Protein AF-A0A2W6D2Q2-F1 (afdb_monomer_lite)

Foldseek 3Di:
DDDDDDADDLDAPDPPGDCVVPDDPCPNVVRVVVDVVVVVVVVCVVVVNDDPVRVVVVVVVVVVVVVVVVVVVVPDDDDDPLCVLPPPDPDHDPVSVVVSVVVVVVVVVVVVVPPDDDDDD

Radius of gyration: 25.7 Å; chains: 1; bounding box: 46×57×58 Å

Sequence (121 aa):
VLIEACTYRMDAHTTSDDPTRYQVAGALEEWKLKDPLERVRVHLVREGLAESEFFDGLAAEADELAVRLRNYCISMPAPGPERIFSNVYAESTPALESARDDSLAYHASFTDVGSTPGSRH

Structure (mmCIF, N/CA/C/O backbone):
data_AF-A0A2W6D2Q2-F1
#
_entry.id   AF-A0A2W6D2Q2-F1
#
loop_
_atom_site.group_PDB
_atom_site.id
_atom_site.type_symbol
_atom_site.label_atom_id
_atom_site.label_alt_id
_atom_site.label_comp_id
_atom_site.label_asym_id
_atom_site.label_entity_id
_atom_site.label_seq_id
_atom_site.pdbx_PDB_ins_code
_atom_site.Cartn_x
_atom_site.Cartn_y
_atom_site.Cartn_z
_atom_site.occupancy
_atom_site.B_iso_or_equiv
_atom_site.auth_seq_id
_atom_site.auth_comp_id
_atom_site.auth_asym_id
_atom_site.auth_atom_id
_atom_site.pdbx_PDB_model_num
ATOM 1 N N . VAL A 1 1 ? 4.282 25.232 8.583 1.00 88.12 1 VAL A N 1
ATOM 2 C CA . VAL A 1 1 ? 3.754 24.509 9.765 1.00 88.12 1 VAL A CA 1
ATOM 3 C C . VAL A 1 1 ? 4.069 23.039 9.576 1.00 88.12 1 VAL A C 1
ATOM 5 O O . VAL A 1 1 ? 3.896 22.562 8.463 1.00 88.12 1 VAL A O 1
ATOM 8 N N . LEU A 1 2 ? 4.570 22.365 10.610 1.00 96.44 2 LEU A N 1
ATOM 9 C CA . LEU A 1 2 ? 4.762 20.913 10.630 1.00 96.44 2 LEU A CA 1
ATOM 10 C C . LEU A 1 2 ? 3.682 20.303 11.528 1.00 96.44 2 LEU A C 1
ATOM 12 O O . LEU A 1 2 ? 3.405 20.855 12.591 1.00 96.44 2 LEU A O 1
ATOM 16 N N . ILE A 1 3 ? 3.087 19.191 11.098 1.00 97.19 3 ILE A N 1
ATOM 17 C CA . ILE A 1 3 ? 2.145 18.402 11.896 1.00 97.19 3 ILE A CA 1
ATOM 18 C C . ILE A 1 3 ? 2.723 16.995 12.021 1.00 97.19 3 ILE A C 1
ATOM 20 O O . ILE A 1 3 ? 3.038 16.373 11.009 1.00 97.19 3 ILE A O 1
ATOM 24 N N . GLU A 1 4 ? 2.842 16.503 13.250 1.00 98.00 4 GLU A N 1
ATOM 25 C CA . GLU A 1 4 ? 3.222 15.123 13.542 1.00 98.00 4 GLU A CA 1
ATOM 26 C C . GLU A 1 4 ? 1.988 14.347 14.016 1.00 98.00 4 GLU A C 1
ATOM 28 O O . GLU A 1 4 ? 1.336 14.728 14.988 1.00 98.00 4 GLU A O 1
ATOM 33 N N . ALA A 1 5 ? 1.656 13.266 13.310 1.00 96.81 5 ALA A N 1
ATOM 34 C CA . ALA A 1 5 ? 0.568 12.368 13.672 1.00 96.81 5 ALA A CA 1
ATOM 35 C C . ALA A 1 5 ? 1.139 11.090 14.296 1.00 96.81 5 ALA A C 1
ATOM 37 O O . ALA A 1 5 ? 1.602 10.193 13.591 1.00 96.81 5 ALA A O 1
ATOM 38 N N . CYS A 1 6 ? 1.093 11.002 15.623 1.00 96.00 6 CYS A N 1
ATOM 39 C CA . CYS A 1 6 ? 1.532 9.817 16.353 1.00 96.00 6 CYS A CA 1
ATOM 40 C C . CYS A 1 6 ? 0.531 8.670 16.150 1.00 96.00 6 CYS A C 1
ATOM 42 O O . CYS A 1 6 ? -0.571 8.695 16.699 1.00 96.00 6 CYS A O 1
ATOM 44 N N . THR A 1 7 ? 0.921 7.670 15.362 1.00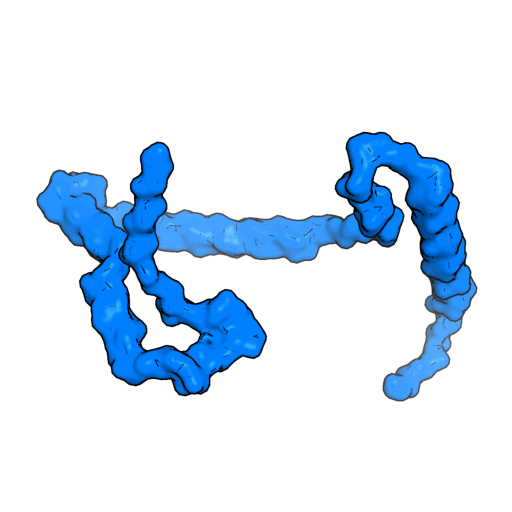 95.88 7 THR A N 1
ATOM 45 C CA . THR A 1 7 ? 0.108 6.492 15.027 1.00 95.88 7 THR A CA 1
ATOM 46 C C . THR A 1 7 ? 0.917 5.203 15.180 1.00 95.88 7 THR A C 1
ATOM 48 O O . THR A 1 7 ? 2.113 5.241 15.478 1.00 95.88 7 THR A O 1
ATOM 51 N N . TYR A 1 8 ? 0.269 4.062 14.961 1.00 94.62 8 TYR A N 1
ATOM 52 C CA . TYR A 1 8 ? 0.881 2.743 15.029 1.00 94.62 8 TYR A CA 1
ATOM 53 C C . TYR A 1 8 ? 0.522 1.896 13.816 1.00 94.62 8 TYR A C 1
ATOM 55 O O . TYR A 1 8 ? -0.623 1.879 13.365 1.00 94.62 8 TYR A O 1
ATOM 63 N N . ARG A 1 9 ? 1.513 1.172 13.292 1.00 94.38 9 ARG A N 1
ATOM 64 C CA . ARG A 1 9 ? 1.309 0.192 12.226 1.00 94.38 9 ARG A CA 1
ATOM 65 C C . ARG A 1 9 ? 0.936 -1.138 12.872 1.00 94.38 9 ARG A C 1
ATOM 67 O O . ARG A 1 9 ? 1.782 -1.768 13.499 1.00 94.38 9 ARG A O 1
ATOM 74 N N . MET A 1 10 ? -0.329 -1.525 12.735 1.00 92.69 10 MET A N 1
ATOM 75 C CA . MET A 1 10 ? -0.863 -2.734 13.371 1.00 92.69 10 MET A CA 1
ATOM 76 C C . MET A 1 10 ? -0.265 -4.019 12.784 1.00 92.69 10 MET A C 1
ATOM 78 O O . MET A 1 10 ? -0.047 -4.977 13.518 1.00 92.69 10 MET A O 1
ATOM 82 N N . ASP A 1 11 ? 0.053 -4.011 11.489 1.00 91.94 11 ASP A N 1
ATOM 83 C CA . ASP A 1 11 ? 0.623 -5.153 10.775 1.00 91.94 11 ASP A CA 1
ATOM 84 C C . ASP A 1 11 ? 2.150 -5.059 10.593 1.00 91.94 11 ASP A C 1
ATOM 86 O O . ASP A 1 11 ? 2.816 -4.079 10.960 1.00 91.94 11 ASP A O 1
ATOM 90 N N . ALA A 1 12 ? 2.719 -6.103 9.989 1.00 93.50 12 ALA A N 1
ATOM 91 C CA . ALA A 1 12 ? 4.106 -6.138 9.539 1.00 93.50 12 ALA A CA 1
ATOM 92 C C . ALA A 1 12 ? 4.443 -4.970 8.591 1.00 93.50 12 ALA A C 1
ATOM 94 O O . ALA A 1 12 ? 3.566 -4.304 8.037 1.00 93.50 12 ALA A O 1
ATOM 95 N N . HIS A 1 13 ? 5.736 -4.699 8.389 1.00 94.62 13 HIS A N 1
ATOM 96 C CA . HIS A 1 13 ? 6.159 -3.605 7.508 1.00 94.62 13 HIS A CA 1
ATOM 97 C C . HIS A 1 13 ? 5.724 -3.819 6.066 1.00 94.62 13 HIS A C 1
ATOM 99 O O . HIS A 1 13 ? 5.326 -2.873 5.389 1.00 94.62 13 HIS A O 1
ATOM 105 N N . THR A 1 14 ? 5.816 -5.068 5.628 1.00 95.31 14 THR A N 1
ATOM 106 C CA . THR A 1 14 ? 5.431 -5.560 4.311 1.00 95.31 14 THR A CA 1
ATOM 107 C C . THR A 1 14 ? 5.064 -7.037 4.443 1.00 95.31 14 THR A C 1
ATOM 109 O O . THR A 1 14 ? 5.266 -7.641 5.494 1.00 95.31 14 THR A O 1
ATOM 112 N N . THR A 1 15 ? 4.587 -7.650 3.364 1.00 95.12 15 THR A N 1
ATOM 113 C CA . THR A 1 15 ? 4.287 -9.089 3.322 1.00 95.12 15 THR A CA 1
ATOM 114 C C . THR A 1 15 ? 5.514 -9.990 3.493 1.00 95.12 15 THR A C 1
ATOM 116 O O . THR A 1 15 ? 5.356 -11.158 3.831 1.00 95.12 15 THR A O 1
ATOM 119 N N . SER A 1 16 ? 6.724 -9.469 3.273 1.00 95.44 16 SER A N 1
ATOM 120 C CA . SER A 1 16 ? 7.985 -10.210 3.424 1.00 95.44 16 SER A CA 1
ATOM 121 C C . SER A 1 16 ? 8.649 -10.010 4.790 1.00 95.44 16 SER A C 1
ATOM 123 O O . SER A 1 16 ? 9.757 -10.498 5.008 1.00 95.44 16 SER A O 1
ATOM 125 N N . ASP A 1 17 ? 8.023 -9.244 5.682 1.00 95.19 17 ASP A N 1
ATOM 126 C CA . ASP A 1 17 ? 8.586 -8.858 6.972 1.00 95.19 17 ASP A CA 1
ATOM 127 C C . ASP A 1 17 ? 8.035 -9.715 8.120 1.00 95.19 17 ASP A C 1
ATOM 129 O O . ASP A 1 17 ? 6.858 -10.069 8.137 1.00 95.19 17 ASP A O 1
ATOM 133 N N . ASP A 1 18 ? 8.895 -10.004 9.099 1.00 93.19 18 ASP A N 1
ATOM 134 C CA . ASP A 1 18 ? 8.530 -10.691 10.339 1.00 93.19 18 ASP A CA 1
ATOM 135 C C . ASP A 1 18 ? 8.712 -9.737 11.532 1.00 93.19 18 ASP A C 1
ATOM 137 O O . ASP A 1 18 ? 9.838 -9.548 12.018 1.00 93.19 18 ASP A O 1
ATOM 141 N N . PRO A 1 19 ? 7.615 -9.143 12.034 1.00 89.69 19 PRO A N 1
ATOM 142 C CA . PRO A 1 19 ? 7.683 -8.153 13.095 1.00 89.69 19 PRO A CA 1
ATOM 143 C C . PRO A 1 19 ? 8.053 -8.758 14.450 1.00 89.69 19 PRO A C 1
ATOM 145 O O . PRO A 1 19 ? 8.540 -8.038 15.324 1.00 89.69 19 PRO A O 1
ATOM 148 N N . THR A 1 20 ? 7.914 -10.076 14.637 1.00 88.31 20 THR A N 1
ATOM 149 C CA . THR A 1 20 ? 8.237 -10.737 15.915 1.00 88.31 20 THR A CA 1
ATOM 150 C C . THR A 1 20 ? 9.718 -10.619 16.286 1.00 88.31 20 THR A C 1
ATOM 152 O O . THR A 1 20 ? 10.087 -10.748 17.451 1.00 88.31 20 THR A O 1
ATOM 155 N N . ARG A 1 21 ? 10.572 -10.302 15.307 1.00 91.88 21 ARG A N 1
ATOM 156 C CA . ARG A 1 21 ? 12.015 -10.110 15.482 1.00 91.88 21 ARG A CA 1
ATOM 157 C C . ARG A 1 21 ? 12.386 -8.812 16.197 1.00 91.88 21 ARG A C 1
ATOM 159 O O . ARG A 1 21 ? 13.501 -8.713 16.704 1.00 91.88 21 ARG A O 1
ATOM 166 N N . TYR A 1 22 ? 11.517 -7.804 16.174 1.00 90.19 22 TYR A N 1
ATOM 167 C CA . TYR A 1 22 ? 11.857 -6.454 16.639 1.00 90.19 22 TYR A CA 1
ATOM 168 C C . TYR A 1 22 ? 10.722 -5.731 17.372 1.00 90.19 22 TYR A C 1
ATOM 170 O O . TYR A 1 22 ? 10.965 -4.716 18.025 1.00 90.19 22 TYR A O 1
ATOM 178 N N . GLN A 1 23 ? 9.486 -6.217 17.279 1.00 86.69 23 GLN A N 1
ATOM 179 C CA . GLN A 1 23 ? 8.353 -5.613 17.960 1.00 86.69 23 GLN A CA 1
ATOM 180 C C . GLN A 1 23 ? 8.337 -6.029 19.431 1.00 86.69 23 GLN A C 1
ATOM 182 O O . GLN A 1 23 ? 8.395 -7.208 19.777 1.00 86.69 23 GLN A O 1
ATOM 187 N N . VAL A 1 24 ? 8.244 -5.034 20.312 1.00 86.44 24 VAL A N 1
ATOM 188 C CA . VAL A 1 24 ? 8.151 -5.259 21.755 1.00 86.44 24 VAL A CA 1
ATOM 189 C C . VAL A 1 24 ? 6.840 -5.975 22.075 1.00 86.44 24 VAL A C 1
ATOM 191 O O . VAL A 1 24 ? 5.766 -5.558 21.631 1.00 86.44 24 VAL A O 1
ATOM 194 N N . ALA A 1 25 ? 6.927 -7.037 22.876 1.00 80.25 25 ALA A N 1
ATOM 195 C CA . ALA A 1 25 ? 5.760 -7.773 23.341 1.00 80.25 25 ALA A CA 1
ATOM 196 C C . ALA A 1 25 ? 4.763 -6.831 24.042 1.00 80.25 25 ALA A C 1
ATOM 198 O O . ALA A 1 25 ? 5.139 -6.045 24.909 1.00 80.25 25 ALA A O 1
ATOM 199 N N . GLY A 1 26 ? 3.488 -6.905 23.656 1.00 84.31 26 GLY A N 1
ATOM 200 C CA . GLY A 1 26 ? 2.407 -6.112 24.252 1.00 84.31 26 GLY A CA 1
ATOM 201 C C . GLY A 1 26 ? 2.195 -4.717 23.655 1.00 84.31 26 GLY A C 1
ATOM 202 O O . GLY A 1 26 ? 1.126 -4.149 23.866 1.00 84.31 26 GLY A O 1
ATOM 203 N N . ALA A 1 27 ? 3.125 -4.189 22.848 1.00 88.88 27 ALA A N 1
ATOM 204 C CA . ALA A 1 27 ? 2.934 -2.889 22.196 1.00 88.88 27 ALA A CA 1
ATOM 205 C C . ALA A 1 27 ? 1.698 -2.888 21.279 1.00 88.88 27 ALA A C 1
ATOM 207 O O . ALA A 1 27 ? 0.906 -1.953 21.302 1.00 88.88 27 ALA A O 1
ATOM 208 N N . LEU A 1 28 ? 1.487 -3.967 20.520 1.00 90.50 28 LEU A N 1
ATOM 209 C CA . LEU A 1 28 ? 0.318 -4.099 19.651 1.00 90.50 28 LEU A CA 1
ATOM 210 C C . LEU A 1 28 ? -1.001 -4.012 20.434 1.00 90.50 28 LEU A C 1
ATOM 212 O O . LEU A 1 28 ? -1.921 -3.318 20.013 1.00 90.50 28 LEU A O 1
ATOM 216 N N . GLU A 1 29 ? -1.084 -4.685 21.582 1.00 92.00 29 GLU A N 1
ATOM 217 C CA . GLU A 1 29 ? -2.295 -4.703 22.408 1.00 92.00 29 GLU A CA 1
ATOM 218 C C . GLU A 1 29 ? -2.600 -3.326 23.005 1.00 92.00 29 GLU A C 1
ATOM 220 O O . GLU A 1 29 ? -3.755 -2.906 23.021 1.00 92.00 29 GLU A O 1
ATOM 225 N N . GLU A 1 30 ? -1.575 -2.577 23.424 1.00 93.88 30 GLU A N 1
ATOM 226 C CA . GLU A 1 30 ? -1.755 -1.196 23.885 1.00 93.88 30 GLU A CA 1
ATOM 227 C C . GLU A 1 30 ? -2.352 -0.307 22.783 1.00 93.88 30 GLU A C 1
ATOM 229 O O . GLU A 1 30 ? -3.230 0.520 23.039 1.00 93.88 30 GLU A O 1
ATOM 234 N N . TRP A 1 31 ? -1.889 -0.480 21.545 1.00 94.81 31 TRP A N 1
ATOM 235 C CA . TRP A 1 31 ? -2.336 0.330 20.417 1.00 94.81 31 TRP A CA 1
ATOM 236 C C . TRP A 1 31 ? -3.693 -0.091 19.854 1.00 94.81 31 TRP A C 1
ATOM 238 O O . TRP A 1 31 ? -4.418 0.780 19.376 1.00 94.81 31 TRP A O 1
ATOM 248 N N . LYS A 1 32 ? -4.108 -1.357 20.006 1.00 93.75 32 LYS A N 1
ATOM 249 C CA . LYS A 1 32 ? -5.491 -1.786 19.710 1.00 93.75 32 LYS A CA 1
ATOM 250 C C . LYS A 1 32 ? -6.524 -0.986 20.507 1.00 93.75 32 LYS A C 1
ATOM 252 O O . LYS A 1 32 ? -7.570 -0.636 19.977 1.00 93.75 32 LYS A O 1
ATOM 257 N N . LEU A 1 33 ? -6.217 -0.626 21.755 1.00 94.81 33 LEU A N 1
ATOM 258 C CA . LEU A 1 33 ? -7.101 0.203 22.590 1.00 94.81 33 LEU A CA 1
ATOM 259 C C . LEU A 1 33 ? -7.203 1.663 22.113 1.00 94.81 33 LEU A C 1
ATOM 261 O O . LEU A 1 33 ? -8.051 2.413 22.594 1.00 94.81 33 LEU A O 1
ATOM 265 N N . LYS A 1 34 ? -6.330 2.082 21.191 1.00 96.25 34 LYS A N 1
ATOM 266 C CA . LYS A 1 34 ? -6.271 3.434 20.619 1.00 96.25 34 LYS A CA 1
ATOM 267 C C . LYS A 1 34 ? -6.768 3.469 19.171 1.00 96.25 34 LYS A C 1
ATOM 269 O O . LYS A 1 34 ? -6.511 4.457 18.483 1.00 96.25 34 LYS A O 1
ATOM 274 N N . ASP A 1 35 ? -7.460 2.421 18.715 1.00 96.94 35 ASP A N 1
ATOM 275 C CA . ASP A 1 35 ? -7.960 2.324 17.345 1.00 96.94 35 ASP A CA 1
ATOM 276 C C . ASP A 1 35 ? -8.839 3.547 16.993 1.00 96.94 35 ASP A C 1
ATOM 278 O O . ASP A 1 35 ? -9.875 3.788 17.631 1.00 96.94 35 ASP A O 1
ATOM 282 N N . PRO A 1 36 ? -8.439 4.359 15.994 1.00 97.19 36 PRO A N 1
ATOM 283 C CA . PRO A 1 36 ? -9.206 5.528 15.595 1.00 97.19 36 PRO A CA 1
ATOM 284 C C . PRO A 1 36 ? -10.577 5.173 15.009 1.00 97.19 36 PRO A C 1
ATOM 286 O O . PRO A 1 36 ? -11.493 5.985 15.155 1.00 97.19 36 PRO A O 1
ATOM 289 N N . LEU A 1 37 ? -10.743 4.002 14.383 1.00 95.81 37 LEU A N 1
ATOM 290 C CA . LEU A 1 37 ? -12.023 3.559 13.826 1.00 95.81 37 LEU A CA 1
ATOM 291 C C . LEU A 1 37 ? -13.025 3.290 14.942 1.00 95.81 37 LEU A C 1
ATOM 293 O O . LEU A 1 37 ? -14.123 3.844 14.927 1.00 95.81 37 LEU A O 1
ATOM 297 N N . GLU A 1 38 ? -12.620 2.528 15.957 1.00 95.94 38 GLU A N 1
ATOM 298 C CA . GLU A 1 38 ? -13.467 2.244 17.116 1.00 95.94 38 GLU A CA 1
ATOM 299 C C . GLU A 1 38 ? -13.822 3.530 17.874 1.00 95.94 38 GLU A C 1
ATOM 301 O O . GLU A 1 38 ? -14.979 3.753 18.243 1.00 95.94 38 GLU A O 1
ATOM 306 N N . ARG A 1 39 ? -12.856 4.445 18.029 1.00 96.94 39 ARG A N 1
ATOM 307 C CA . ARG A 1 39 ? -13.095 5.753 18.656 1.00 96.94 39 ARG A CA 1
ATOM 308 C C . ARG A 1 39 ? -14.155 6.567 17.911 1.00 96.94 39 ARG A C 1
ATOM 310 O O . ARG A 1 39 ? -15.012 7.181 18.549 1.00 96.94 39 ARG A O 1
ATOM 317 N N . VAL A 1 40 ? -14.096 6.597 16.580 1.00 97.38 40 VAL A N 1
ATOM 318 C CA . VAL A 1 40 ? -15.086 7.303 15.752 1.00 97.38 40 VAL A CA 1
ATOM 319 C C . VAL A 1 40 ? -16.436 6.592 15.803 1.00 97.38 40 VAL A C 1
ATOM 321 O O . VAL A 1 40 ? -17.453 7.259 15.978 1.00 97.38 40 VAL A O 1
ATOM 324 N N . ARG A 1 41 ? -16.461 5.258 15.739 1.00 97.06 41 ARG A N 1
ATOM 325 C CA . ARG A 1 41 ? -17.685 4.453 15.839 1.00 97.06 41 ARG A CA 1
ATOM 326 C C . ARG A 1 41 ? -18.454 4.763 17.124 1.00 97.06 41 ARG A C 1
ATOM 328 O O . ARG A 1 41 ? -19.633 5.104 17.067 1.00 97.06 41 ARG A O 1
ATOM 335 N N . VAL A 1 42 ? -17.777 4.716 18.274 1.00 96.62 42 VAL A N 1
ATOM 336 C CA . VAL A 1 42 ? -18.374 5.035 19.583 1.00 96.62 42 VAL A CA 1
ATOM 337 C C . VAL A 1 42 ? -18.890 6.471 19.626 1.00 96.62 42 VAL A C 1
ATOM 339 O O . VAL A 1 42 ? -19.973 6.713 20.156 1.00 96.62 42 VAL A O 1
ATOM 342 N N . HIS A 1 43 ? -18.143 7.424 19.062 1.00 97.75 43 HIS A N 1
ATOM 343 C CA . HIS A 1 43 ? -18.586 8.813 18.993 1.00 97.75 43 HIS A CA 1
ATOM 344 C C . HIS A 1 43 ? -19.882 8.955 18.184 1.00 97.75 43 HIS A C 1
ATOM 346 O O . HIS A 1 43 ? -20.841 9.518 18.700 1.00 97.75 43 HIS A O 1
ATOM 352 N N . LEU A 1 44 ? -19.949 8.392 16.975 1.00 98.12 44 LEU A N 1
ATOM 353 C CA . LEU A 1 44 ? -21.139 8.473 16.121 1.00 98.12 44 LEU A CA 1
ATOM 354 C C . LEU A 1 44 ? -22.376 7.857 16.784 1.00 98.12 44 LEU A C 1
ATOM 356 O O . LEU A 1 44 ? -23.448 8.457 16.738 1.00 98.12 44 LEU A O 1
ATOM 360 N N . VAL A 1 45 ? -22.221 6.707 17.448 1.00 97.69 45 VAL A N 1
ATOM 361 C CA . VAL A 1 45 ? -23.316 6.067 18.197 1.00 97.69 45 VAL A CA 1
ATOM 362 C C . VAL A 1 45 ? -23.773 6.949 19.356 1.00 97.69 45 VAL A C 1
ATOM 364 O O . VAL A 1 45 ? -24.969 7.151 19.550 1.00 97.69 45 VAL A O 1
ATOM 367 N N . ARG A 1 46 ? -22.833 7.510 20.125 1.00 97.75 46 ARG A N 1
ATOM 368 C CA . ARG A 1 46 ? -23.158 8.357 21.281 1.00 97.75 46 ARG A CA 1
ATOM 369 C C . ARG A 1 46 ? -23.904 9.630 20.883 1.00 97.75 46 ARG A C 1
ATOM 371 O O . ARG A 1 46 ? -24.774 10.070 21.625 1.00 97.75 46 ARG A O 1
ATOM 378 N N . GLU A 1 47 ? -23.563 10.211 19.738 1.00 98.19 47 GLU A N 1
ATOM 379 C CA . GLU A 1 47 ? -24.240 11.401 19.211 1.00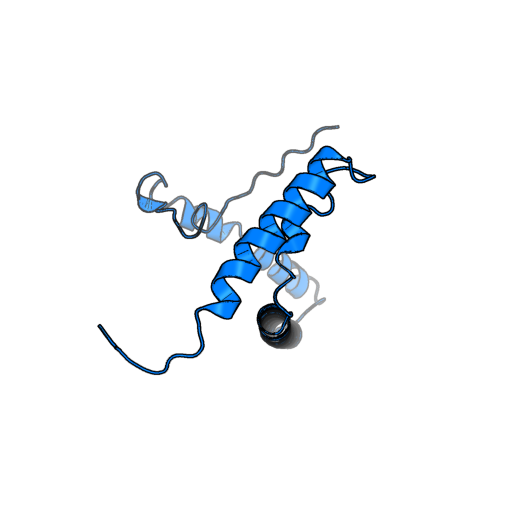 98.19 47 GLU A CA 1
ATOM 380 C C . GLU A 1 47 ? -25.539 11.065 18.444 1.00 98.19 47 GLU A C 1
ATOM 382 O O . GLU A 1 47 ? -26.188 11.969 17.924 1.00 98.19 47 GLU A O 1
ATOM 387 N N . GLY A 1 48 ? -25.934 9.785 18.358 1.00 97.38 48 GLY A N 1
ATOM 388 C CA . GLY A 1 48 ? -27.139 9.351 17.638 1.00 97.38 48 GLY A CA 1
ATOM 389 C C . GLY A 1 48 ? -27.051 9.522 16.118 1.00 97.38 48 GLY A C 1
ATOM 390 O O . GLY A 1 48 ? -28.074 9.644 15.450 1.00 97.38 48 GLY A O 1
ATOM 391 N N . LEU A 1 49 ? -25.834 9.575 15.570 1.00 97.56 49 LEU A N 1
ATOM 392 C CA . LEU A 1 49 ? -25.570 9.791 14.143 1.00 97.56 49 LEU A CA 1
ATOM 393 C C . LEU A 1 49 ? -25.493 8.485 13.344 1.00 97.56 49 LEU A C 1
ATOM 395 O O . LEU A 1 49 ? -25.583 8.516 12.119 1.00 97.56 49 LEU A O 1
ATOM 399 N N . ALA A 1 50 ? -25.285 7.355 14.021 1.00 96.81 50 ALA A N 1
ATOM 400 C CA . ALA A 1 50 ? -25.229 6.033 13.413 1.00 96.81 50 ALA A CA 1
ATOM 401 C C . ALA A 1 50 ? -25.667 4.953 14.410 1.00 96.81 50 ALA A C 1
ATOM 403 O O . ALA A 1 50 ? -25.411 5.058 15.610 1.00 96.81 50 ALA A O 1
ATOM 404 N N . GLU A 1 51 ? -26.259 3.884 13.889 1.00 95.25 51 GLU A N 1
ATOM 405 C CA . GLU A 1 51 ? -26.665 2.691 14.639 1.00 95.25 51 GLU A CA 1
ATOM 406 C C . GLU A 1 51 ? -26.047 1.434 14.009 1.00 95.25 51 GLU A C 1
ATOM 408 O O . GLU A 1 51 ? -25.331 1.527 13.012 1.00 95.25 51 GLU A O 1
ATOM 413 N N . SER A 1 52 ? -26.290 0.251 14.581 1.00 94.25 52 SER A N 1
ATOM 414 C CA . SER A 1 52 ? -25.694 -1.003 14.090 1.00 94.25 52 SER A CA 1
ATOM 415 C C . SER A 1 52 ? -25.978 -1.253 12.608 1.00 94.25 52 SER A C 1
ATOM 417 O O . SER A 1 52 ? -25.053 -1.567 11.870 1.00 94.25 52 SER A O 1
ATOM 419 N N . GLU A 1 53 ? -27.212 -1.005 12.159 1.00 97.31 53 GLU A N 1
ATOM 420 C CA . GLU A 1 53 ? -27.621 -1.202 10.761 1.00 97.31 53 GLU A CA 1
ATOM 421 C C . GLU A 1 53 ? -26.777 -0.375 9.778 1.00 97.31 53 GLU A C 1
ATOM 423 O O . GLU A 1 53 ? -26.429 -0.855 8.700 1.00 97.31 53 GLU A O 1
ATOM 428 N N . PHE A 1 54 ? -26.376 0.841 10.165 1.00 97.81 54 PHE A N 1
ATOM 429 C CA . PHE A 1 54 ? -25.485 1.666 9.349 1.00 97.81 54 PHE A CA 1
ATOM 430 C C . PHE A 1 54 ? -24.109 1.010 9.179 1.00 97.81 54 PHE A C 1
ATOM 432 O O . PHE A 1 54 ? -23.580 0.961 8.070 1.00 97.81 54 PHE A O 1
ATOM 439 N N . PHE A 1 55 ? -23.525 0.502 10.268 1.00 97.75 55 PHE A N 1
ATOM 440 C CA . PHE A 1 55 ? -22.207 -0.134 10.219 1.00 97.75 55 PHE A CA 1
ATOM 441 C C . PHE A 1 55 ? -22.242 -1.472 9.478 1.00 97.75 55 PHE A C 1
ATOM 443 O O . PHE A 1 55 ? -21.312 -1.763 8.728 1.00 97.75 55 PHE A O 1
ATOM 450 N N . ASP A 1 56 ? -23.317 -2.243 9.636 1.00 97.56 56 ASP A N 1
ATOM 451 C CA . ASP A 1 56 ? -23.520 -3.501 8.916 1.00 97.56 56 ASP A CA 1
ATOM 452 C C . ASP A 1 56 ? -23.646 -3.252 7.405 1.00 97.56 56 ASP A C 1
ATOM 454 O O . ASP A 1 56 ? -22.995 -3.923 6.601 1.00 97.56 56 ASP A O 1
ATOM 458 N N . GLY A 1 57 ? -24.419 -2.232 7.012 1.00 98.38 57 GLY A N 1
ATOM 459 C CA . GLY A 1 57 ? -24.534 -1.806 5.616 1.00 98.38 57 GLY A CA 1
ATOM 460 C C . GLY A 1 57 ? -23.203 -1.326 5.034 1.00 98.38 57 GLY A C 1
ATOM 461 O O . GLY A 1 57 ? -22.833 -1.724 3.931 1.00 98.38 57 GLY A O 1
ATOM 462 N N . LEU A 1 58 ? -22.445 -0.531 5.796 1.00 97.81 58 LEU A N 1
ATOM 463 C CA . LEU A 1 58 ? -21.124 -0.051 5.385 1.00 97.81 58 LEU A CA 1
ATOM 464 C C . LEU A 1 58 ? -20.121 -1.201 5.203 1.00 97.81 58 LEU A C 1
ATOM 466 O O . LEU A 1 58 ? -19.332 -1.178 4.259 1.00 97.81 58 LEU A O 1
ATOM 470 N N . ALA A 1 59 ? -20.146 -2.203 6.085 1.00 97.81 59 ALA A N 1
ATOM 471 C CA . ALA A 1 59 ? -19.291 -3.381 5.968 1.00 97.81 59 ALA A CA 1
ATOM 472 C C . ALA A 1 59 ? -19.620 -4.186 4.701 1.00 97.81 59 ALA A C 1
ATOM 474 O O . ALA A 1 59 ? -18.713 -4.526 3.941 1.00 97.81 59 ALA A O 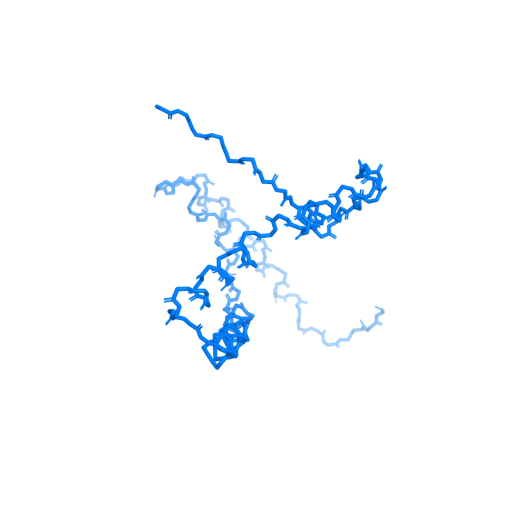1
ATOM 475 N N . ALA A 1 60 ? -20.908 -4.411 4.425 1.00 98.56 60 ALA A N 1
ATOM 476 C CA . ALA A 1 60 ? -21.346 -5.093 3.210 1.00 98.56 60 ALA A CA 1
ATOM 477 C C . ALA A 1 60 ? -20.930 -4.332 1.938 1.00 98.56 60 ALA A C 1
ATOM 479 O O . ALA A 1 60 ? -20.383 -4.929 1.009 1.00 98.56 60 ALA A O 1
ATOM 480 N N . GLU A 1 61 ? -21.114 -3.009 1.906 1.00 98.56 61 GLU A N 1
ATOM 481 C CA . GLU A 1 61 ? -20.688 -2.176 0.775 1.00 98.56 61 GLU A CA 1
ATOM 482 C C . GLU A 1 61 ? -19.164 -2.228 0.568 1.00 98.56 61 GLU A C 1
ATOM 484 O O . GLU A 1 61 ? -18.687 -2.324 -0.569 1.00 98.56 61 GLU A O 1
ATOM 489 N N . ALA A 1 62 ? -18.389 -2.193 1.657 1.00 98.56 62 ALA A N 1
ATOM 490 C CA . ALA A 1 62 ? -16.934 -2.286 1.606 1.00 98.56 62 ALA A CA 1
ATOM 491 C C . ALA A 1 62 ? -16.462 -3.639 1.048 1.00 98.56 62 ALA A C 1
ATOM 493 O O . ALA A 1 62 ? -15.568 -3.666 0.194 1.00 98.56 62 ALA A O 1
ATOM 494 N N . ASP A 1 63 ? -17.087 -4.743 1.461 1.00 98.62 63 ASP A N 1
ATOM 495 C CA . ASP A 1 63 ? -16.788 -6.085 0.951 1.00 98.62 63 ASP A CA 1
ATOM 496 C C . ASP A 1 63 ? -17.126 -6.211 -0.542 1.00 98.62 63 ASP A C 1
ATOM 498 O O . ASP A 1 63 ? -16.310 -6.687 -1.342 1.00 98.62 63 ASP A O 1
ATOM 502 N N . GLU A 1 64 ? -18.293 -5.718 -0.960 1.00 98.69 64 GLU A N 1
ATOM 503 C CA . GLU A 1 64 ? -18.683 -5.689 -2.371 1.00 98.69 64 GLU A CA 1
ATOM 504 C C . GLU A 1 64 ? -17.719 -4.845 -3.214 1.00 98.69 64 GLU A C 1
ATOM 506 O O . GLU A 1 64 ? -17.343 -5.228 -4.331 1.00 98.69 64 GLU A O 1
ATOM 511 N N . LEU A 1 65 ? -17.283 -3.694 -2.696 1.00 98.56 65 LEU A N 1
ATOM 512 C CA . LEU A 1 65 ? -16.280 -2.855 -3.345 1.00 98.56 65 LEU A CA 1
ATOM 513 C C . LEU A 1 65 ? -14.939 -3.585 -3.469 1.00 98.56 65 LEU A C 1
ATOM 515 O O . LEU A 1 65 ? -14.342 -3.561 -4.550 1.00 98.56 65 LEU A O 1
ATOM 519 N N . ALA A 1 66 ? -14.483 -4.261 -2.415 1.00 98.56 66 ALA A N 1
ATOM 520 C CA . ALA A 1 66 ? -13.233 -5.013 -2.423 1.00 98.56 66 ALA A CA 1
ATOM 521 C C . ALA A 1 66 ? -13.248 -6.125 -3.484 1.00 98.56 66 ALA A C 1
ATOM 523 O O . ALA A 1 66 ? -12.297 -6.256 -4.263 1.00 98.56 66 ALA A O 1
ATOM 524 N N . VAL A 1 67 ? -14.348 -6.881 -3.584 1.00 98.56 67 VAL A N 1
ATOM 525 C CA . VAL A 1 67 ? -14.522 -7.927 -4.607 1.00 98.56 67 VAL A CA 1
ATOM 526 C C . VAL A 1 67 ? -14.505 -7.331 -6.013 1.00 98.56 67 VAL A C 1
ATOM 528 O O . VAL A 1 67 ? -13.772 -7.819 -6.881 1.00 98.56 67 VAL A O 1
ATOM 531 N N . ARG A 1 68 ? -15.268 -6.258 -6.253 1.00 98.44 68 ARG A N 1
ATOM 532 C CA . ARG A 1 68 ? -15.299 -5.588 -7.563 1.00 98.44 68 ARG A CA 1
ATOM 533 C C . ARG A 1 68 ? -13.926 -5.059 -7.962 1.00 98.44 68 ARG A C 1
ATOM 535 O O . ARG A 1 68 ? -13.496 -5.300 -9.090 1.00 98.44 68 ARG A O 1
ATOM 542 N N . LEU A 1 69 ? -13.225 -4.394 -7.044 1.00 98.44 69 LEU A N 1
ATOM 543 C CA . LEU A 1 69 ? -11.890 -3.851 -7.287 1.00 98.44 69 LEU A CA 1
ATOM 544 C C . LEU A 1 69 ? -10.889 -4.964 -7.603 1.00 98.44 69 LEU A C 1
ATOM 546 O O . LEU A 1 69 ? -10.132 -4.857 -8.566 1.00 98.44 69 LEU A O 1
ATOM 550 N N . ARG A 1 70 ? -10.910 -6.060 -6.839 1.00 98.25 70 ARG A N 1
ATOM 551 C CA . ARG A 1 70 ? -10.035 -7.211 -7.084 1.00 98.25 70 ARG A CA 1
ATOM 552 C C . ARG A 1 70 ? -10.272 -7.811 -8.467 1.00 98.25 70 ARG A C 1
ATOM 554 O O . ARG A 1 70 ? -9.310 -8.056 -9.194 1.00 98.25 70 ARG A O 1
ATOM 561 N N . ASN A 1 71 ? -11.534 -8.030 -8.831 1.00 98.31 71 ASN A N 1
ATOM 562 C CA . ASN A 1 71 ? -11.895 -8.577 -10.137 1.00 98.31 71 ASN A CA 1
ATOM 563 C C . ASN A 1 71 ? -11.445 -7.650 -11.265 1.00 98.31 71 ASN A C 1
ATOM 565 O O . ASN A 1 71 ? -10.823 -8.116 -12.218 1.00 98.31 71 ASN A O 1
ATOM 569 N N . TYR A 1 72 ? -11.678 -6.344 -11.116 1.00 98.12 72 TYR A N 1
ATOM 570 C CA . TYR A 1 72 ? -11.200 -5.347 -12.064 1.00 98.12 72 TYR A CA 1
ATOM 571 C C . TYR A 1 72 ? -9.679 -5.430 -12.234 1.00 98.12 72 TYR A C 1
ATOM 573 O O . TYR A 1 72 ? -9.208 -5.623 -13.353 1.00 98.12 72 TYR A O 1
ATOM 581 N N . CYS A 1 73 ? -8.916 -5.383 -11.136 1.00 97.69 73 CYS A N 1
ATOM 582 C CA . CYS A 1 73 ? -7.454 -5.386 -11.177 1.00 97.69 73 CYS A CA 1
ATOM 583 C C . CYS A 1 73 ? -6.865 -6.632 -11.844 1.00 97.69 73 CYS A C 1
ATOM 585 O O . CYS A 1 73 ? -5.917 -6.516 -12.615 1.00 97.69 73 CYS A O 1
ATOM 587 N N . ILE A 1 74 ? -7.428 -7.812 -11.577 1.00 96.75 74 ILE A N 1
ATOM 588 C CA . ILE A 1 74 ? -6.967 -9.071 -12.183 1.00 96.75 74 ILE A CA 1
ATOM 589 C C . ILE A 1 74 ? -7.371 -9.163 -13.660 1.00 96.75 74 ILE A C 1
ATOM 591 O O . ILE A 1 74 ? -6.668 -9.787 -14.449 1.00 96.75 74 ILE A O 1
ATOM 595 N N . SER A 1 75 ? -8.489 -8.542 -14.044 1.00 97.38 75 SER A N 1
ATOM 596 C CA . SER A 1 75 ? -8.965 -8.524 -15.431 1.00 97.38 75 SER A CA 1
ATOM 597 C C . SER A 1 75 ? -8.276 -7.483 -16.316 1.00 97.38 75 SER A C 1
ATOM 599 O O . SER A 1 75 ? -8.501 -7.478 -17.527 1.00 97.38 75 SER A O 1
ATOM 601 N N . MET A 1 76 ? -7.460 -6.593 -15.739 1.00 97.00 76 MET A N 1
ATOM 602 C CA . MET A 1 76 ? -6.750 -5.588 -16.522 1.00 97.00 76 MET A CA 1
ATOM 603 C C . MET A 1 76 ? -5.827 -6.278 -17.535 1.00 97.00 76 MET A C 1
ATOM 605 O O . MET A 1 76 ? -5.066 -7.173 -17.155 1.00 97.00 76 MET A O 1
ATOM 609 N N . PRO A 1 77 ? -5.863 -5.872 -18.817 1.00 96.00 77 PRO A N 1
ATOM 610 C CA . PRO A 1 77 ? -4.963 -6.434 -19.807 1.00 96.00 77 PRO A CA 1
ATOM 611 C C . PRO A 1 77 ? -3.520 -6.166 -19.385 1.00 96.00 77 PRO A C 1
ATOM 613 O O . PRO A 1 77 ? -3.182 -5.066 -18.934 1.00 96.00 77 PRO A O 1
ATOM 616 N N . ALA A 1 78 ? -2.665 -7.175 -19.547 1.00 93.44 78 ALA A N 1
ATOM 617 C CA . ALA A 1 78 ? -1.239 -6.981 -19.369 1.00 93.44 78 ALA A CA 1
ATOM 618 C C . ALA A 1 78 ? -0.778 -5.868 -20.326 1.00 93.44 78 ALA A C 1
ATOM 620 O O . ALA A 1 78 ? -1.131 -5.900 -21.510 1.00 93.44 78 ALA A O 1
ATOM 621 N N . PRO A 1 79 ? -0.031 -4.865 -19.839 1.00 94.06 79 PRO A N 1
ATOM 622 C CA . PRO A 1 79 ? 0.518 -3.861 -20.729 1.00 94.06 79 PRO A CA 1
ATOM 623 C C . PRO A 1 79 ? 1.484 -4.495 -21.725 1.00 94.06 79 PRO A C 1
ATOM 625 O O . PRO A 1 79 ? 2.164 -5.468 -21.397 1.00 94.06 79 PRO A O 1
ATOM 628 N N . GLY A 1 80 ? 1.575 -3.906 -22.915 1.00 93.25 80 GLY A N 1
ATOM 629 C CA . GLY A 1 80 ? 2.577 -4.310 -23.888 1.00 93.25 80 GLY A CA 1
ATOM 630 C C . GLY A 1 80 ? 4.003 -4.135 -23.339 1.00 93.25 80 GLY A C 1
ATOM 631 O O . GLY A 1 80 ? 4.240 -3.265 -22.486 1.00 93.25 80 GLY A O 1
ATOM 632 N N . PRO A 1 81 ? 4.960 -4.969 -23.785 1.00 93.00 81 PRO A N 1
ATOM 633 C CA . PRO A 1 81 ? 6.344 -4.929 -23.312 1.00 93.00 81 PRO A CA 1
ATOM 634 C C . PRO A 1 81 ? 7.023 -3.575 -23.565 1.00 93.00 81 PRO A C 1
ATOM 636 O O . PRO A 1 81 ? 7.894 -3.178 -22.797 1.00 93.00 81 PRO A O 1
ATOM 639 N N . GLU A 1 82 ? 6.584 -2.811 -24.568 1.00 94.69 82 GLU A N 1
ATOM 640 C CA . GLU A 1 82 ? 7.066 -1.459 -24.863 1.00 94.69 82 GLU A CA 1
ATOM 641 C C . GLU A 1 82 ? 6.798 -0.452 -23.733 1.00 94.69 82 GLU A C 1
ATOM 643 O O . GLU A 1 82 ? 7.461 0.587 -23.647 1.00 94.69 82 GLU A O 1
ATOM 648 N N . ARG A 1 83 ? 5.849 -0.747 -22.834 1.00 95.19 83 ARG A N 1
ATOM 649 C CA . ARG A 1 83 ? 5.438 0.176 -21.769 1.00 95.19 83 ARG A CA 1
ATOM 650 C C . ARG A 1 83 ? 6.547 0.463 -20.756 1.00 95.19 83 ARG A C 1
ATOM 652 O O . ARG A 1 83 ? 6.499 1.517 -20.128 1.00 95.19 83 ARG A O 1
ATOM 659 N N . ILE A 1 84 ? 7.566 -0.393 -20.634 1.00 95.31 84 ILE A N 1
ATOM 660 C CA . ILE A 1 84 ? 8.730 -0.132 -19.763 1.00 95.31 84 ILE A CA 1
ATOM 661 C C . ILE A 1 84 ? 9.550 1.090 -20.210 1.00 95.31 84 ILE A C 1
ATOM 663 O O . ILE A 1 84 ? 10.241 1.690 -19.393 1.00 95.31 84 ILE A O 1
ATOM 667 N N . PHE A 1 85 ? 9.451 1.473 -21.488 1.00 96.38 85 PHE A N 1
ATOM 668 C CA . PHE A 1 85 ? 10.133 2.637 -22.065 1.00 96.38 85 PHE A CA 1
ATOM 669 C C . PHE A 1 85 ? 9.256 3.898 -22.056 1.00 96.38 85 PHE A C 1
ATOM 671 O O . PHE A 1 85 ? 9.703 4.977 -22.434 1.00 96.38 85 PHE A O 1
ATOM 678 N N . SER A 1 86 ? 7.992 3.783 -21.645 1.00 93.81 86 SER A N 1
ATOM 679 C CA . SER A 1 86 ? 7.057 4.909 -21.599 1.00 93.81 86 SER A CA 1
ATOM 680 C C . SER A 1 86 ? 7.218 5.714 -20.306 1.00 93.81 86 SER A C 1
ATOM 682 O O . SER A 1 86 ? 7.505 5.152 -19.254 1.00 93.81 86 SER A O 1
ATOM 684 N N . ASN A 1 87 ? 6.952 7.023 -20.357 1.00 94.81 87 ASN A N 1
ATOM 685 C CA . ASN A 1 87 ? 6.959 7.932 -19.195 1.00 94.81 87 ASN A CA 1
ATOM 686 C C . ASN A 1 87 ? 8.304 8.041 -18.446 1.00 94.81 87 ASN A C 1
ATOM 688 O O . ASN A 1 87 ? 8.324 8.399 -17.270 1.00 94.81 87 ASN A O 1
ATOM 692 N N . VAL A 1 88 ? 9.427 7.752 -19.112 1.00 96.38 88 VAL A N 1
ATOM 693 C CA . VAL A 1 88 ? 10.776 7.983 -18.555 1.00 96.38 88 VAL A CA 1
ATOM 694 C C . VAL A 1 88 ? 11.114 9.478 -18.556 1.00 96.38 88 VAL A C 1
ATOM 696 O O . VAL A 1 88 ? 11.640 10.012 -17.584 1.00 96.38 88 VAL A O 1
ATOM 699 N N . TYR A 1 89 ? 10.759 10.155 -19.647 1.00 95.38 89 TYR A N 1
ATOM 700 C CA . TYR A 1 89 ? 10.838 11.600 -19.831 1.00 95.38 89 TYR A CA 1
ATOM 701 C C . TYR A 1 89 ? 9.493 12.107 -20.364 1.00 95.38 89 TYR A C 1
ATOM 703 O O . TYR A 1 89 ? 8.666 11.312 -20.816 1.00 95.38 89 TYR A O 1
ATOM 711 N N . ALA A 1 90 ? 9.275 13.425 -20.320 1.00 96.00 90 ALA A N 1
ATOM 712 C CA . ALA A 1 90 ? 8.077 14.040 -20.898 1.00 96.00 90 ALA A CA 1
ATOM 713 C C . ALA A 1 90 ? 7.969 13.770 -22.410 1.00 96.00 90 ALA A C 1
ATOM 715 O O . ALA A 1 90 ? 6.889 13.473 -22.912 1.00 96.00 90 ALA A O 1
ATOM 716 N N . GLU A 1 91 ? 9.105 13.822 -23.107 1.00 95.12 91 GLU A N 1
ATOM 717 C CA . GLU A 1 91 ? 9.255 13.444 -24.510 1.00 95.12 91 GLU A CA 1
ATOM 718 C C . GLU A 1 91 ? 10.294 12.330 -24.622 1.00 95.12 91 GLU A C 1
ATOM 720 O O . GLU A 1 91 ? 11.272 12.303 -23.871 1.00 95.12 91 GLU A O 1
ATOM 725 N N . SER A 1 92 ? 10.084 11.401 -25.553 1.00 94.81 92 SER A N 1
ATOM 726 C CA . SER A 1 92 ? 11.041 10.323 -25.792 1.00 94.81 92 SER A CA 1
ATOM 727 C C . SER A 1 92 ? 12.371 10.871 -26.318 1.00 94.81 92 SER A C 1
ATOM 729 O O . SER A 1 92 ? 12.425 11.924 -26.951 1.00 94.81 92 SER A O 1
ATOM 731 N N . THR A 1 93 ? 13.456 10.140 -26.067 1.00 97.38 93 THR A N 1
ATOM 732 C CA . THR A 1 93 ? 14.776 10.452 -26.630 1.00 97.38 93 THR A CA 1
ATOM 733 C C . THR A 1 93 ? 15.151 9.414 -27.688 1.00 97.38 93 THR A C 1
ATOM 735 O O . THR A 1 93 ? 14.755 8.256 -27.551 1.00 97.38 93 THR A O 1
ATOM 738 N N . PRO A 1 94 ? 15.980 9.757 -28.692 1.00 97.81 94 PRO A N 1
ATOM 739 C CA . PRO A 1 94 ? 16.402 8.793 -29.713 1.00 97.81 94 PRO A CA 1
ATOM 740 C C . PRO A 1 94 ? 17.065 7.532 -29.137 1.00 97.81 94 PRO A C 1
ATOM 742 O O . PRO A 1 94 ? 16.876 6.431 -29.644 1.00 97.81 94 PRO A O 1
ATOM 745 N N . ALA A 1 95 ? 17.816 7.671 -28.039 1.00 97.00 95 ALA A N 1
ATOM 746 C CA . ALA A 1 95 ? 18.429 6.533 -27.357 1.00 97.00 95 ALA A CA 1
ATOM 747 C C . ALA A 1 95 ? 17.380 5.605 -26.717 1.00 97.00 95 ALA A C 1
ATOM 749 O O . ALA A 1 95 ? 17.529 4.386 -26.758 1.00 97.00 95 ALA A O 1
ATOM 750 N N . LEU A 1 96 ? 16.313 6.176 -26.149 1.00 96.88 96 LEU A N 1
ATOM 751 C CA . LEU A 1 96 ? 15.217 5.417 -25.550 1.00 96.88 96 LEU A CA 1
ATOM 752 C C . LEU A 1 96 ? 14.376 4.698 -26.614 1.00 96.88 96 LEU A C 1
ATOM 754 O O . LEU A 1 96 ? 13.960 3.564 -26.395 1.00 96.88 96 LEU A O 1
ATOM 758 N N . GLU A 1 97 ? 14.175 5.330 -27.772 1.00 97.31 97 GLU A N 1
ATOM 759 C CA . GLU A 1 97 ? 13.502 4.719 -28.926 1.00 97.31 97 GLU A CA 1
ATOM 760 C C . GLU A 1 97 ? 14.305 3.546 -29.480 1.00 97.31 97 GLU A C 1
ATOM 762 O O . GLU A 1 97 ? 13.753 2.461 -29.641 1.00 97.31 97 GLU A O 1
ATOM 767 N N . SER A 1 98 ? 15.617 3.724 -29.667 1.00 97.81 98 SER A N 1
ATOM 768 C CA . SER A 1 98 ? 16.504 2.638 -30.099 1.00 97.81 98 SER A CA 1
ATOM 769 C C . SER A 1 98 ? 16.471 1.464 -29.119 1.00 97.81 98 SER A C 1
ATOM 771 O O . SER A 1 98 ? 16.290 0.325 -29.534 1.00 97.81 98 SER A O 1
ATOM 773 N N . ALA A 1 99 ? 16.579 1.730 -27.812 1.00 97.31 99 ALA A N 1
ATOM 774 C CA . ALA A 1 99 ? 16.535 0.681 -26.792 1.00 97.31 99 ALA A CA 1
ATOM 775 C C . ALA A 1 99 ? 15.187 -0.062 -26.765 1.00 97.31 99 ALA A C 1
ATOM 777 O O . ALA A 1 99 ? 15.158 -1.281 -26.569 1.00 97.31 99 ALA A O 1
ATOM 778 N N . ARG A 1 100 ? 14.075 0.657 -26.976 1.00 97.31 100 ARG A N 1
ATOM 779 C CA . ARG A 1 100 ? 12.743 0.058 -27.112 1.00 97.31 100 ARG A CA 1
ATOM 780 C C . ARG A 1 100 ? 12.697 -0.881 -28.309 1.00 97.31 100 ARG A C 1
ATOM 782 O O . ARG A 1 100 ? 12.282 -2.027 -28.157 1.00 97.31 100 ARG A O 1
ATOM 789 N N . ASP A 1 101 ? 13.108 -0.402 -29.475 1.00 97.31 101 ASP A N 1
ATOM 790 C CA . ASP A 1 101 ? 13.000 -1.152 -30.724 1.00 97.31 101 ASP A CA 1
ATOM 791 C C . ASP A 1 101 ? 13.886 -2.409 -30.693 1.00 97.31 101 ASP A C 1
ATOM 793 O O . ASP A 1 101 ? 13.418 -3.495 -31.042 1.00 97.31 101 ASP A O 1
ATOM 797 N N . ASP A 1 102 ? 15.104 -2.302 -30.152 1.00 97.31 102 ASP A N 1
ATOM 798 C CA . ASP A 1 102 ? 16.006 -3.441 -29.939 1.00 97.31 102 ASP A CA 1
ATOM 799 C C . ASP A 1 102 ? 15.405 -4.480 -28.977 1.00 97.31 102 ASP A C 1
ATOM 801 O O . ASP A 1 102 ? 15.443 -5.685 -29.244 1.00 97.31 102 ASP A O 1
ATOM 805 N N . SER A 1 103 ? 14.808 -4.035 -27.863 1.00 96.25 103 SER A N 1
ATOM 806 C CA . SER A 1 103 ? 14.154 -4.921 -26.890 1.00 96.25 103 SER A CA 1
ATOM 80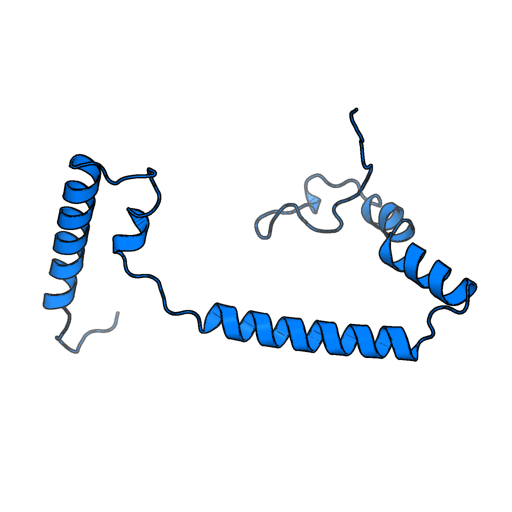7 C C . SER A 1 103 ? 12.951 -5.645 -27.494 1.00 96.25 103 SER A C 1
ATOM 809 O O . SER A 1 103 ? 12.799 -6.855 -27.300 1.00 96.25 103 SER A O 1
ATOM 811 N N . LEU A 1 104 ? 12.118 -4.942 -28.264 1.00 96.00 104 LEU A N 1
ATOM 812 C CA . LEU A 1 104 ? 10.966 -5.537 -28.942 1.00 96.00 104 LEU A CA 1
ATOM 813 C C . LEU A 1 104 ? 11.399 -6.554 -30.002 1.00 96.00 104 LEU A C 1
ATOM 815 O O . LEU A 1 104 ? 10.838 -7.650 -30.048 1.00 96.00 104 LEU A O 1
ATOM 819 N N . ALA A 1 105 ? 12.420 -6.236 -30.802 1.00 95.88 105 ALA A N 1
ATOM 820 C CA . ALA A 1 105 ? 12.987 -7.162 -31.780 1.00 95.88 105 ALA A CA 1
ATOM 821 C C . ALA A 1 105 ? 13.563 -8.418 -31.104 1.00 95.88 105 ALA A C 1
ATOM 823 O O . ALA A 1 105 ? 13.298 -9.542 -31.540 1.00 95.88 105 ALA A O 1
ATOM 824 N N . TYR A 1 106 ? 14.286 -8.243 -29.995 1.00 94.00 106 TYR A N 1
ATOM 825 C CA . TYR A 1 106 ? 14.799 -9.350 -29.191 1.00 94.00 106 TYR A CA 1
ATOM 826 C C . TYR A 1 106 ? 13.667 -10.242 -28.664 1.00 94.00 106 TYR A C 1
ATOM 828 O O . TYR A 1 106 ? 13.716 -11.457 -28.850 1.00 94.00 106 TYR A O 1
ATOM 836 N N . HIS A 1 107 ? 12.613 -9.675 -28.071 1.00 91.38 107 HIS A N 1
ATOM 837 C CA . HIS A 1 107 ? 11.480 -10.459 -27.565 1.00 91.38 107 HIS A CA 1
ATOM 838 C C . HIS A 1 107 ? 10.702 -11.175 -28.676 1.00 91.38 107 HIS A C 1
ATOM 840 O O . HIS A 1 107 ? 10.334 -12.341 -28.506 1.00 91.38 107 HIS A O 1
ATOM 846 N N . ALA A 1 108 ? 10.504 -10.526 -29.826 1.00 92.62 108 ALA A N 1
ATOM 847 C CA . ALA 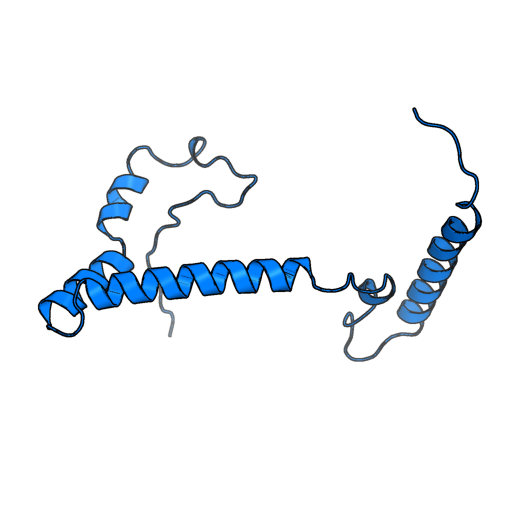A 1 108 ? 9.860 -11.137 -30.985 1.00 92.62 108 ALA A CA 1
ATOM 848 C C . ALA A 1 108 ? 10.638 -12.362 -31.501 1.00 92.62 108 ALA A C 1
ATOM 850 O O . ALA A 1 108 ? 10.021 -13.353 -31.895 1.00 92.62 108 ALA A O 1
ATOM 851 N N . SER A 1 109 ? 11.974 -12.357 -31.408 1.00 92.00 109 SER A N 1
ATOM 852 C CA . SER A 1 109 ? 12.803 -13.497 -31.832 1.00 92.00 109 SER A CA 1
ATOM 853 C C . SER A 1 109 ? 12.504 -14.809 -31.085 1.00 92.00 109 SER A C 1
ATOM 855 O O . SER A 1 109 ? 12.717 -15.885 -31.637 1.00 92.00 109 SER A O 1
ATOM 857 N N . PHE A 1 110 ? 11.944 -14.749 -29.868 1.00 87.75 110 PHE A N 1
ATOM 858 C CA . PHE A 1 110 ? 11.519 -15.939 -29.113 1.00 87.75 110 PHE A CA 1
ATOM 859 C C . PHE A 1 110 ? 10.113 -16.424 -29.476 1.00 87.75 110 PHE A C 1
ATOM 861 O O . PHE A 1 110 ? 9.789 -17.589 -29.247 1.00 87.75 110 PHE A O 1
ATOM 868 N N . THR A 1 111 ? 9.270 -15.554 -30.036 1.00 71.06 111 THR A N 1
ATOM 869 C CA . THR A 1 111 ? 7.892 -15.911 -30.408 1.00 71.06 111 THR A CA 1
ATOM 870 C C . THR A 1 111 ? 7.816 -16.767 -31.676 1.00 71.06 111 THR A C 1
ATOM 872 O O . THR A 1 111 ? 6.869 -17.537 -31.823 1.00 71.06 111 THR A O 1
ATOM 875 N N . ASP A 1 112 ? 8.850 -16.737 -32.524 1.00 58.72 112 ASP A N 1
ATOM 876 C CA . ASP A 1 112 ? 8.937 -17.530 -33.764 1.00 58.72 112 ASP A CA 1
ATOM 877 C C . ASP A 1 112 ? 9.469 -18.968 -33.540 1.00 58.72 112 ASP A C 1
ATOM 879 O O . ASP A 1 112 ? 9.383 -19.833 -34.408 1.00 58.72 112 ASP A O 1
ATOM 883 N N . VAL A 1 113 ? 9.981 -19.273 -32.338 1.00 54.38 113 VAL A N 1
ATOM 884 C CA . VAL A 1 113 ? 10.572 -20.585 -31.980 1.00 54.38 113 VAL A CA 1
ATOM 885 C C . VAL A 1 113 ? 9.570 -21.487 -31.221 1.00 54.38 113 VAL A C 1
ATOM 887 O O . VAL A 1 113 ? 9.868 -22.626 -30.866 1.00 54.38 113 VAL A O 1
ATOM 890 N N . GLY A 1 114 ? 8.343 -21.007 -30.984 1.00 49.62 114 GLY A N 1
ATOM 891 C CA . GLY A 1 114 ? 7.414 -21.560 -29.988 1.00 49.62 114 GLY A CA 1
ATOM 892 C C . GLY A 1 114 ? 6.207 -22.362 -30.487 1.00 49.62 114 GLY A C 1
ATOM 893 O O . GLY A 1 114 ? 5.295 -22.586 -29.697 1.00 49.62 114 GLY A O 1
ATOM 894 N N . SER A 1 115 ? 6.164 -22.813 -31.746 1.00 43.62 115 SER A N 1
ATOM 895 C CA . SER A 1 115 ? 5.123 -23.744 -32.232 1.00 43.62 115 SER A CA 1
ATOM 896 C C . SER A 1 115 ? 5.696 -25.119 -32.587 1.00 43.62 115 SER A C 1
ATOM 898 O O . SER A 1 115 ? 5.517 -25.610 -33.696 1.00 43.62 115 SER A O 1
ATOM 900 N N . THR A 1 116 ? 6.372 -25.771 -31.636 1.00 39.41 116 THR A N 1
ATOM 901 C CA . THR A 1 116 ? 6.550 -27.234 -31.676 1.00 39.41 116 THR A CA 1
ATOM 902 C C . THR A 1 116 ? 5.907 -27.839 -30.429 1.00 39.41 116 THR A C 1
ATOM 904 O O . THR A 1 116 ? 6.362 -27.556 -29.319 1.00 39.41 116 THR A O 1
ATOM 907 N N . PRO A 1 117 ? 4.845 -28.655 -30.552 1.00 42.25 117 PRO A N 1
ATOM 908 C CA . PRO A 1 117 ? 4.261 -29.317 -29.400 1.00 42.25 117 PRO A CA 1
ATOM 909 C C . PRO A 1 117 ? 5.140 -30.508 -29.000 1.00 42.25 117 PRO A C 1
ATOM 911 O O . PRO A 1 117 ? 5.216 -31.496 -29.725 1.00 42.25 117 PRO A O 1
ATOM 914 N N . GLY A 1 118 ? 5.763 -30.438 -27.821 1.00 42.91 118 GLY A N 1
ATOM 915 C CA . GLY A 1 118 ? 6.266 -31.626 -27.127 1.00 42.91 118 GLY A CA 1
ATOM 916 C C . GLY A 1 118 ? 7.653 -31.493 -26.507 1.00 42.91 118 GLY A C 1
ATOM 917 O O . GLY A 1 118 ? 8.656 -31.665 -27.181 1.00 42.91 118 GLY A O 1
ATOM 918 N N . SER A 1 119 ? 7.699 -31.299 -25.190 1.00 34.88 119 SER A N 1
ATOM 919 C CA . SER A 1 119 ? 8.266 -32.275 -24.246 1.00 34.88 119 SER A CA 1
ATOM 920 C C . SER A 1 119 ? 8.208 -31.677 -22.842 1.00 34.88 119 SER A C 1
ATOM 922 O O . SER A 1 119 ? 8.792 -30.629 -22.581 1.00 34.88 119 SER A O 1
ATOM 924 N N . ARG A 1 120 ? 7.470 -32.335 -21.944 1.00 37.81 120 ARG A N 1
ATOM 925 C CA . ARG A 1 120 ? 7.518 -32.053 -20.507 1.00 37.81 120 ARG A CA 1
ATOM 926 C C . ARG A 1 120 ? 8.851 -32.558 -19.960 1.00 37.81 120 ARG A C 1
ATOM 928 O O . ARG A 1 120 ? 9.172 -33.721 -20.193 1.00 37.81 120 ARG A O 1
ATOM 935 N N . HIS A 1 121 ? 9.518 -31.741 -1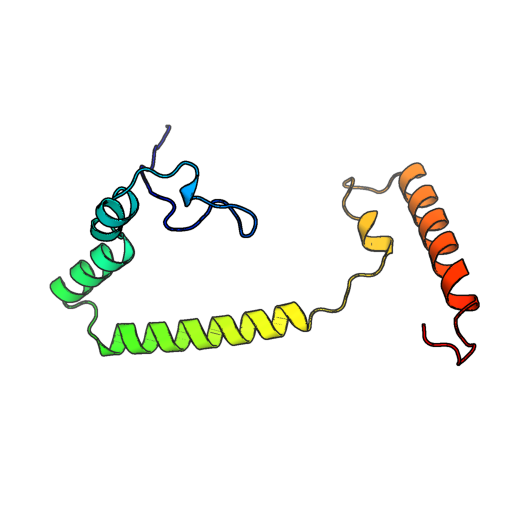9.155 1.00 35.41 121 HIS A N 1
ATOM 936 C CA . HIS A 1 121 ? 10.278 -32.201 -17.998 1.00 35.41 121 HIS A CA 1
ATOM 937 C C . HIS A 1 121 ? 9.930 -31.311 -16.813 1.00 35.41 121 HIS A C 1
ATOM 939 O O . HIS A 1 121 ? 9.864 -30.080 -17.020 1.00 35.41 121 HIS A O 1
#

Secondary structure (DSSP, 8-state):
----------S-SSTT--GGGTSPTTHHHHHHTT-HHHHHHHHHHHTTS--HHHHHHHHHHHHHHHHHHHHHHHHSPPPPGGGGGTTSSSS--HHHHHHHHHHHHHHHHHHTT--------

pLDDT: mean 90.84, std 14.77, range [34.88, 98.69]